Protein AF-A0A4S3FJS5-F1 (afdb_monomer_lite)

pLDDT: mean 83.79, std 19.03, range [42.53, 98.19]

Secondary structure (DSSP, 8-state):
-------------------EEEETTSTTHHHHHHHH-GGGHHHHHHHHHHGGGS-TTTHHHHHHHHH--SEEEEEEETT-SS-EEEEEEEETTEEEEEEEE-S------PPP-

Structure (mmCIF, N/CA/C/O backbone):
data_AF-A0A4S3FJS5-F1
#
_entry.id   AF-A0A4S3FJS5-F1
#
loop_
_atom_site.group_PDB
_atom_site.id
_atom_site.type_symbol
_atom_site.label_atom_id
_atom_site.label_alt_id
_atom_site.label_comp_id
_atom_site.label_asym_id
_atom_site.label_entity_id
_atom_site.label_seq_id
_atom_site.pdbx_PDB_ins_code
_atom_site.Cartn_x
_atom_site.Cartn_y
_atom_site.Cartn_z
_atom_site.occupancy
_atom_site.B_iso_or_equiv
_atom_site.auth_seq_id
_atom_site.auth_comp_id
_atom_site.auth_asym_id
_atom_site.auth_atom_id
_atom_site.pdbx_PDB_model_num
ATOM 1 N N . MET A 1 1 ? -51.434 -40.510 -7.890 1.00 43.44 1 MET A N 1
ATOM 2 C CA . MET A 1 1 ? -50.015 -40.093 -7.938 1.00 43.44 1 MET A CA 1
ATOM 3 C C . MET A 1 1 ? -49.857 -39.101 -9.076 1.00 43.44 1 MET A C 1
ATOM 5 O O . MET A 1 1 ? -50.038 -39.499 -10.216 1.00 43.44 1 MET A O 1
ATOM 9 N N . ALA A 1 2 ? -49.583 -37.833 -8.784 1.00 42.53 2 ALA A N 1
ATOM 10 C CA . ALA A 1 2 ? -49.185 -36.847 -9.786 1.00 42.53 2 ALA A CA 1
ATOM 11 C C . ALA A 1 2 ? -48.178 -35.903 -9.119 1.00 42.53 2 ALA A C 1
ATOM 13 O O . ALA A 1 2 ? -48.529 -35.199 -8.176 1.00 42.53 2 ALA A O 1
ATOM 14 N N . ALA A 1 3 ? -46.917 -35.974 -9.543 1.00 44.69 3 ALA A N 1
ATOM 15 C CA . ALA A 1 3 ? -45.842 -35.117 -9.061 1.00 44.69 3 ALA A CA 1
ATOM 16 C C . ALA A 1 3 ? -45.685 -33.943 -10.034 1.00 44.69 3 ALA A C 1
ATOM 18 O O . ALA A 1 3 ? -45.387 -34.147 -11.209 1.00 44.69 3 ALA A O 1
ATOM 19 N N . LEU A 1 4 ? -45.914 -32.725 -9.546 1.00 48.97 4 LEU A N 1
ATOM 20 C CA . LEU A 1 4 ? -45.644 -31.478 -10.257 1.00 48.97 4 LEU A CA 1
ATOM 21 C C . LEU A 1 4 ? -44.251 -30.998 -9.837 1.00 48.97 4 LEU A C 1
ATOM 23 O O . LEU A 1 4 ? -44.048 -30.588 -8.697 1.00 48.97 4 LEU A O 1
ATOM 27 N N . LEU A 1 5 ? -43.282 -31.094 -10.747 1.00 49.12 5 LEU A N 1
ATOM 28 C CA . LEU A 1 5 ? -41.939 -30.547 -10.562 1.00 49.12 5 LEU A CA 1
ATOM 29 C C . LEU A 1 5 ? -41.957 -29.077 -10.995 1.00 49.12 5 LEU A C 1
ATOM 31 O O . LEU A 1 5 ? -42.054 -28.778 -12.182 1.00 49.12 5 LEU A O 1
ATOM 35 N N . ALA A 1 6 ? -41.892 -28.161 -10.030 1.00 50.09 6 ALA A N 1
ATOM 36 C CA . ALA A 1 6 ? -41.705 -26.739 -10.291 1.00 50.09 6 ALA A CA 1
ATOM 37 C C . ALA A 1 6 ? -40.204 -26.445 -10.448 1.00 50.09 6 ALA A C 1
ATOM 39 O O . ALA A 1 6 ? -39.425 -26.622 -9.512 1.00 50.09 6 ALA A O 1
ATOM 40 N N . SER A 1 7 ? -39.793 -26.018 -11.641 1.00 52.75 7 SER A N 1
ATOM 41 C CA . SER A 1 7 ? -38.429 -25.565 -11.920 1.00 52.75 7 SER A CA 1
ATOM 42 C C . SER A 1 7 ? -38.197 -24.184 -11.308 1.00 52.75 7 SER A C 1
ATOM 44 O O . SER A 1 7 ? -38.884 -23.226 -11.654 1.00 52.75 7 SER A O 1
ATOM 46 N N . VAL A 1 8 ? -37.213 -24.069 -10.418 1.00 60.16 8 VAL A N 1
ATOM 47 C CA . VAL A 1 8 ? -36.772 -22.780 -9.874 1.00 60.16 8 VAL A CA 1
ATOM 48 C C . VAL A 1 8 ? -35.642 -22.265 -10.761 1.00 60.16 8 VAL A C 1
ATOM 50 O O . VAL A 1 8 ? -34.565 -22.856 -10.807 1.00 60.16 8 VAL A O 1
ATOM 53 N N . ALA A 1 9 ? -35.891 -21.192 -11.509 1.00 55.34 9 ALA A N 1
ATOM 54 C CA . ALA A 1 9 ? -34.852 -20.495 -12.255 1.00 55.34 9 ALA A CA 1
ATOM 55 C C . ALA A 1 9 ? -34.062 -19.605 -11.283 1.00 55.34 9 ALA A C 1
ATOM 57 O O . ALA A 1 9 ? -34.594 -18.630 -10.755 1.00 55.34 9 ALA A O 1
ATOM 58 N N . PHE A 1 10 ? -32.802 -19.953 -11.016 1.00 52.94 10 PHE A N 1
ATOM 59 C CA . PHE A 1 10 ? -31.891 -19.096 -10.263 1.00 52.94 10 PHE A CA 1
ATOM 60 C C . PHE A 1 10 ? -31.329 -18.036 -11.216 1.00 52.94 10 PHE A C 1
ATOM 62 O O . PHE A 1 10 ? -30.409 -18.302 -11.990 1.00 52.94 10 PHE A O 1
ATOM 69 N N . SER A 1 11 ? -31.914 -16.839 -11.202 1.00 54.72 11 SER A N 1
ATOM 70 C CA . SER A 1 11 ? -31.349 -15.686 -11.902 1.00 54.72 11 SER A CA 1
ATOM 71 C C . SER A 1 11 ? -30.103 -15.220 -11.156 1.00 54.72 11 SER A C 1
ATOM 73 O O . SER A 1 11 ? -30.205 -14.500 -10.162 1.00 54.72 11 SER A O 1
ATOM 75 N N . ALA A 1 12 ? -28.930 -15.632 -11.639 1.00 52.31 12 ALA A N 1
ATOM 76 C CA . ALA A 1 12 ? -27.653 -15.077 -11.217 1.00 52.31 12 ALA A CA 1
ATOM 77 C C . ALA A 1 12 ? -27.615 -13.591 -11.602 1.00 52.31 12 ALA A C 1
ATOM 79 O O . ALA A 1 12 ? -27.334 -13.234 -12.746 1.00 52.31 12 ALA A O 1
ATOM 80 N N . HIS A 1 13 ? -27.947 -12.722 -10.650 1.00 48.00 13 HIS A N 1
ATOM 81 C CA . HIS A 1 13 ? -27.573 -11.323 -10.744 1.00 48.00 13 HIS A CA 1
ATOM 82 C C . HIS A 1 13 ? -26.067 -11.302 -10.521 1.00 48.00 13 HIS A C 1
ATOM 84 O O . HIS A 1 13 ? -25.590 -11.696 -9.459 1.00 48.00 13 HIS A O 1
ATOM 90 N N . ALA A 1 14 ? -25.313 -10.938 -11.556 1.00 46.75 14 ALA A N 1
ATOM 91 C CA . ALA A 1 14 ? -23.922 -10.568 -11.381 1.00 46.75 14 ALA A CA 1
ATOM 92 C C . ALA A 1 14 ? -23.922 -9.306 -10.516 1.00 46.75 14 ALA A C 1
ATOM 94 O O . ALA A 1 14 ? -24.049 -8.191 -11.024 1.00 46.75 14 ALA A O 1
ATOM 95 N N . ASP A 1 15 ? -23.869 -9.504 -9.202 1.00 42.94 15 ASP A N 1
ATOM 96 C CA . ASP A 1 15 ? -23.575 -8.449 -8.258 1.00 42.94 15 ASP A CA 1
ATOM 97 C C . ASP A 1 15 ? -22.205 -7.909 -8.662 1.00 42.94 15 ASP A C 1
ATOM 99 O O . ASP A 1 15 ? -21.171 -8.541 -8.446 1.00 42.94 15 ASP A O 1
ATOM 103 N N . PHE A 1 16 ? -22.187 -6.733 -9.290 1.00 43.97 16 PHE A N 1
ATOM 104 C CA . PHE A 1 16 ? -21.035 -5.849 -9.198 1.00 43.97 16 PHE A CA 1
ATOM 105 C C . PHE A 1 16 ? -20.961 -5.437 -7.729 1.00 43.97 16 PHE A C 1
ATOM 107 O O . PHE A 1 16 ? -21.425 -4.368 -7.338 1.00 43.97 16 PHE A O 1
ATOM 114 N N . THR A 1 17 ? -20.453 -6.338 -6.892 1.00 47.53 17 THR A N 1
ATOM 115 C CA . THR A 1 17 ? -20.076 -6.046 -5.523 1.00 47.53 17 THR A CA 1
ATOM 116 C C . THR A 1 17 ? -19.121 -4.868 -5.605 1.00 47.53 17 THR A C 1
ATOM 118 O O . THR A 1 17 ? -18.016 -4.988 -6.132 1.00 47.53 17 THR A O 1
ATOM 121 N N . SER A 1 18 ? -19.570 -3.693 -5.150 1.00 51.28 18 SER A N 1
ATOM 122 C CA . SER A 1 18 ? -18.671 -2.589 -4.827 1.00 51.28 18 SER A CA 1
ATOM 123 C C . SER A 1 18 ? -17.559 -3.185 -3.978 1.00 51.28 18 SER A C 1
ATOM 125 O O . SER A 1 18 ? -17.823 -3.590 -2.845 1.00 51.28 18 SER A O 1
ATOM 127 N N . ALA A 1 19 ? -16.357 -3.312 -4.549 1.00 57.50 19 ALA A N 1
ATOM 128 C CA . ALA A 1 19 ? -15.199 -3.813 -3.830 1.00 57.50 19 ALA A CA 1
ATOM 129 C C . ALA A 1 19 ? -15.130 -3.053 -2.506 1.00 57.50 19 ALA A C 1
ATOM 131 O O . ALA A 1 19 ? -15.220 -1.820 -2.487 1.00 57.50 19 ALA A O 1
ATOM 132 N N . HIS A 1 20 ? -15.084 -3.787 -1.397 1.00 78.88 20 HIS A N 1
ATOM 133 C CA . HIS A 1 20 ? -15.122 -3.179 -0.078 1.00 78.88 20 HIS A CA 1
ATOM 134 C C . HIS A 1 20 ? -13.856 -2.325 0.051 1.00 78.88 20 HIS A C 1
ATOM 136 O O . HIS A 1 20 ? -12.752 -2.855 0.136 1.00 78.88 20 HIS A O 1
ATOM 142 N N . GLN A 1 21 ? -13.994 -1.002 -0.042 1.00 91.06 21 GLN A N 1
ATOM 143 C CA . GLN A 1 21 ? -12.834 -0.122 -0.119 1.00 91.06 21 GLN A CA 1
ATOM 144 C C . GLN A 1 21 ? -12.313 0.169 1.292 1.00 91.06 21 GLN A C 1
ATOM 146 O O . GLN A 1 21 ? -13.056 0.628 2.162 1.00 91.06 21 GLN A O 1
ATOM 151 N N . VAL A 1 22 ? -11.024 -0.062 1.520 1.00 96.12 22 VAL A N 1
ATOM 152 C CA . VAL A 1 22 ? -10.335 0.190 2.786 1.00 96.12 22 VAL A CA 1
ATOM 153 C C . VAL A 1 22 ? -9.287 1.278 2.584 1.00 96.12 22 VAL A C 1
ATOM 155 O O . VAL A 1 22 ? -8.335 1.123 1.819 1.00 96.12 22 VAL A O 1
ATOM 158 N N . ASP A 1 23 ? -9.458 2.390 3.295 1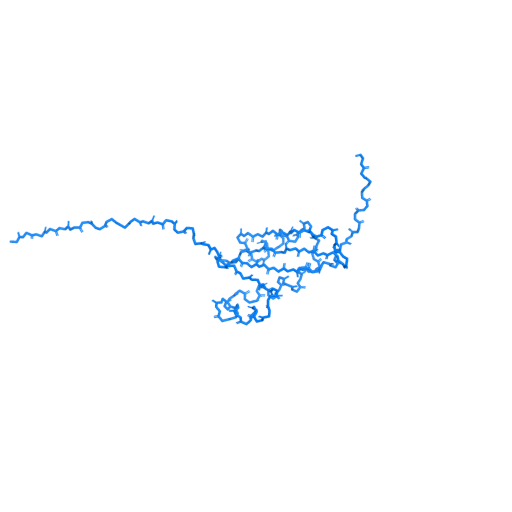.00 97.25 23 ASP A N 1
ATOM 159 C CA . ASP A 1 23 ? -8.444 3.438 3.389 1.00 97.25 23 ASP A CA 1
ATOM 160 C C . ASP A 1 23 ? -7.455 3.113 4.518 1.00 97.25 23 ASP A C 1
ATOM 162 O O . ASP A 1 23 ? -7.799 3.172 5.703 1.00 97.25 23 ASP A O 1
ATOM 166 N N . LEU A 1 24 ? -6.233 2.744 4.136 1.00 97.81 24 LEU A N 1
ATOM 167 C CA . LEU A 1 24 ? -5.147 2.343 5.029 1.00 97.81 24 LEU A CA 1
ATOM 168 C C . LEU A 1 24 ? -4.514 3.527 5.769 1.00 97.81 24 LEU A C 1
ATOM 170 O O . LEU A 1 24 ? -3.799 3.303 6.743 1.00 97.81 24 LEU A O 1
ATOM 174 N N . ASP A 1 25 ? -4.791 4.764 5.346 1.00 96.81 25 ASP A N 1
ATOM 175 C CA . ASP A 1 25 ? -4.310 5.969 6.027 1.00 96.81 25 ASP A CA 1
ATOM 176 C C . ASP A 1 25 ? -5.177 6.307 7.258 1.00 96.81 25 ASP A C 1
ATOM 178 O O . ASP A 1 25 ? -4.805 7.144 8.086 1.00 96.81 25 ASP A O 1
ATOM 182 N N . THR A 1 26 ? -6.345 5.665 7.402 1.00 96.25 26 THR A N 1
ATOM 183 C CA . THR A 1 26 ? -7.233 5.897 8.547 1.00 96.25 26 THR A CA 1
ATOM 184 C C . THR A 1 26 ? -6.709 5.217 9.823 1.00 96.25 26 THR A C 1
ATOM 186 O O . THR A 1 26 ? -6.270 4.064 9.780 1.00 96.25 26 THR A O 1
ATOM 189 N N . PRO A 1 27 ? -6.779 5.878 10.997 1.00 96.00 27 PRO A N 1
ATOM 190 C CA . PRO A 1 27 ? -6.427 5.242 12.265 1.00 96.00 27 PRO A CA 1
ATOM 191 C C . PRO A 1 27 ? -7.254 3.973 12.499 1.00 96.00 27 PRO A C 1
ATOM 193 O O . PRO A 1 27 ? -8.476 3.981 12.336 1.00 96.00 27 PRO A O 1
ATOM 196 N N . GLY A 1 28 ? -6.602 2.882 12.899 1.00 94.75 28 GLY A N 1
ATOM 197 C CA . GLY A 1 28 ? -7.279 1.605 13.129 1.00 94.75 28 GLY A CA 1
ATOM 198 C C . GLY A 1 28 ? -7.488 0.750 11.870 1.00 94.75 28 GLY A C 1
ATOM 199 O O . GLY A 1 28 ? -8.140 -0.296 11.949 1.00 94.75 28 GLY A O 1
ATOM 200 N N . ALA A 1 29 ? -7.023 1.192 10.692 1.00 96.06 29 ALA A N 1
ATOM 201 C CA . ALA A 1 29 ? -7.253 0.472 9.441 1.00 96.06 29 ALA A CA 1
ATOM 202 C C . ALA A 1 29 ? -6.587 -0.906 9.425 1.00 96.06 29 ALA A C 1
ATOM 204 O O . ALA A 1 29 ? -7.233 -1.879 9.044 1.00 96.06 29 ALA A O 1
ATOM 205 N N . LEU A 1 30 ? -5.330 -1.018 9.867 1.00 95.44 30 LEU A N 1
ATOM 206 C CA . LEU A 1 30 ? -4.620 -2.301 9.886 1.00 95.44 30 LEU A CA 1
ATOM 207 C C . LEU A 1 30 ? -5.221 -3.279 10.899 1.00 95.44 30 LEU A C 1
ATOM 209 O O . LEU A 1 30 ? -5.306 -4.467 10.613 1.00 95.44 30 LEU A O 1
ATOM 213 N N . GLU A 1 31 ? -5.711 -2.799 12.039 1.00 96.50 31 GLU A N 1
ATOM 214 C CA . GLU A 1 31 ? -6.428 -3.610 13.025 1.00 96.50 31 GLU A CA 1
ATOM 215 C C . GLU A 1 31 ? -7.757 -4.122 12.459 1.00 96.50 31 GLU A C 1
ATOM 217 O O . GLU A 1 31 ? -8.165 -5.253 12.734 1.00 96.50 31 GLU A O 1
ATOM 222 N N . ARG A 1 32 ? -8.435 -3.305 11.643 1.00 95.38 32 ARG A N 1
ATOM 223 C CA . ARG A 1 32 ? -9.627 -3.721 10.897 1.00 95.38 32 ARG A CA 1
ATOM 224 C C . ARG A 1 32 ? -9.273 -4.773 9.847 1.00 95.38 32 ARG A C 1
ATOM 226 O O . ARG A 1 32 ? -9.908 -5.819 9.817 1.00 95.38 32 ARG A O 1
ATOM 233 N N . VAL A 1 33 ? -8.212 -4.559 9.064 1.00 96.50 33 VAL A N 1
ATOM 234 C CA . VAL A 1 33 ? -7.708 -5.559 8.107 1.00 96.50 33 VAL A CA 1
ATOM 235 C C . VAL A 1 33 ? -7.352 -6.864 8.819 1.00 96.50 33 VAL A C 1
ATOM 237 O O . VAL A 1 33 ? -7.722 -7.926 8.345 1.00 96.50 33 VAL A O 1
ATOM 240 N N . GLN A 1 34 ? -6.692 -6.816 9.975 1.00 96.81 34 GLN A N 1
ATOM 241 C CA . GLN A 1 34 ? -6.328 -8.012 10.738 1.00 96.81 34 GLN A CA 1
ATOM 242 C C . GLN A 1 34 ? -7.543 -8.817 11.206 1.00 96.81 34 GLN A C 1
ATOM 244 O O . GLN A 1 34 ? -7.464 -10.043 11.298 1.00 96.81 34 GLN A O 1
ATOM 249 N N . ARG A 1 35 ? -8.649 -8.139 11.510 1.00 96.44 35 ARG A N 1
ATOM 250 C CA . ARG A 1 35 ? -9.906 -8.764 11.922 1.00 96.44 35 ARG A CA 1
ATOM 251 C C . ARG A 1 35 ? -10.667 -9.357 10.738 1.00 96.44 35 ARG A C 1
ATOM 253 O O . ARG A 1 35 ? -11.103 -10.499 10.822 1.00 96.44 35 ARG A O 1
ATOM 260 N N . ASP A 1 36 ? -10.802 -8.583 9.665 1.00 95.69 36 ASP A N 1
ATOM 261 C CA . ASP A 1 36 ? -11.728 -8.882 8.568 1.00 95.69 36 ASP A CA 1
ATOM 262 C C . ASP A 1 36 ? -11.040 -9.653 7.424 1.00 95.69 36 ASP A C 1
ATOM 264 O O . ASP A 1 36 ? -11.653 -10.490 6.767 1.00 95.69 36 ASP A O 1
ATOM 268 N N . HIS A 1 37 ? -9.743 -9.413 7.214 1.00 96.31 37 HIS A N 1
ATOM 269 C CA . HIS A 1 37 ? -8.913 -9.996 6.154 1.00 96.31 37 HIS A CA 1
ATOM 270 C C . HIS A 1 37 ? -7.507 -10.377 6.671 1.00 96.31 37 HIS A C 1
ATOM 272 O O . HIS A 1 37 ? -6.496 -9.864 6.174 1.00 96.31 37 HIS A O 1
ATOM 278 N N . PRO A 1 38 ? -7.391 -11.286 7.662 1.00 97.12 38 PRO A N 1
ATOM 279 C CA . PRO A 1 38 ? -6.114 -11.606 8.311 1.00 97.12 38 PRO A CA 1
ATOM 280 C C . PRO A 1 38 ? -5.024 -12.076 7.335 1.00 97.12 38 PRO A C 1
ATOM 282 O O . PRO A 1 38 ? -3.844 -11.810 7.556 1.00 97.12 38 PRO A O 1
ATOM 285 N N . ALA A 1 39 ? -5.405 -12.733 6.234 1.00 96.94 39 ALA A N 1
ATOM 286 C CA . ALA A 1 39 ? -4.474 -13.192 5.203 1.00 96.94 39 ALA A CA 1
ATOM 287 C C . ALA A 1 39 ? -3.781 -12.038 4.448 1.00 96.94 39 ALA A C 1
ATOM 289 O O . ALA A 1 39 ? -2.653 -12.200 3.983 1.00 96.94 39 ALA A O 1
ATOM 290 N N . HIS A 1 40 ? -4.413 -10.863 4.356 1.00 97.25 40 HIS A N 1
ATOM 291 C CA . HIS A 1 40 ? -3.892 -9.726 3.587 1.00 97.25 40 HIS A CA 1
ATOM 292 C C . HIS A 1 40 ? -2.877 -8.893 4.371 1.00 97.25 40 HIS A C 1
ATOM 294 O O . HIS A 1 40 ? -2.102 -8.149 3.772 1.00 97.25 40 HIS A O 1
ATOM 300 N N . VAL A 1 41 ? -2.849 -9.022 5.702 1.00 97.62 41 VAL A N 1
ATOM 301 C CA . VAL A 1 41 ? -2.027 -8.180 6.585 1.00 97.62 41 VAL A CA 1
ATOM 302 C C . VAL A 1 41 ? -0.561 -8.228 6.186 1.00 97.62 41 VAL A C 1
ATOM 304 O O . VAL A 1 41 ? 0.053 -7.180 6.009 1.00 97.62 41 VAL A O 1
ATOM 307 N N . ARG A 1 42 ? -0.011 -9.430 5.967 1.00 97.88 42 ARG A N 1
ATOM 308 C CA . ARG A 1 42 ? 1.401 -9.583 5.593 1.00 97.88 42 ARG A CA 1
ATOM 309 C C . ARG A 1 42 ? 1.727 -8.820 4.308 1.00 97.88 42 ARG A C 1
ATOM 311 O O . ARG A 1 42 ? 2.692 -8.062 4.289 1.00 97.88 42 ARG A O 1
ATOM 318 N N . ALA A 1 43 ? 0.909 -9.001 3.270 1.00 98.06 43 ALA A N 1
ATOM 319 C CA . ALA A 1 43 ? 1.094 -8.344 1.981 1.00 98.06 43 ALA A CA 1
ATOM 320 C C . ALA A 1 43 ? 0.967 -6.822 2.108 1.00 98.06 43 ALA A C 1
ATOM 322 O O . ALA A 1 43 ? 1.837 -6.097 1.644 1.00 98.06 43 ALA A O 1
ATOM 323 N N . ILE A 1 44 ? -0.063 -6.325 2.799 1.00 98.12 44 ILE A N 1
ATOM 324 C CA . ILE A 1 44 ? -0.281 -4.886 2.992 1.00 98.12 44 ILE A CA 1
ATOM 325 C C . ILE A 1 44 ? 0.874 -4.252 3.768 1.00 98.12 44 ILE A C 1
ATOM 327 O O . ILE A 1 44 ? 1.390 -3.215 3.354 1.00 98.12 44 ILE A O 1
ATOM 331 N N . THR A 1 45 ? 1.320 -4.866 4.865 1.00 97.88 45 THR A N 1
ATOM 332 C CA . THR A 1 45 ? 2.458 -4.359 5.643 1.00 97.88 45 THR A CA 1
ATOM 333 C C . THR A 1 45 ? 3.724 -4.288 4.794 1.00 97.88 45 THR A C 1
ATOM 335 O O . THR A 1 45 ? 4.454 -3.300 4.861 1.00 97.88 45 THR A O 1
ATOM 338 N N . GLU A 1 46 ? 3.985 -5.305 3.976 1.00 98.19 46 GLU A N 1
ATOM 339 C CA . GLU A 1 46 ? 5.145 -5.330 3.090 1.00 98.19 46 GLU A CA 1
ATOM 340 C C . GLU A 1 46 ? 5.032 -4.298 1.959 1.00 98.19 46 GLU A C 1
ATOM 342 O O . GLU A 1 46 ? 5.980 -3.552 1.720 1.00 98.19 46 GLU A O 1
ATOM 347 N N . ILE A 1 47 ? 3.850 -4.159 1.348 1.00 97.88 47 ILE A N 1
ATOM 348 C CA . ILE A 1 47 ? 3.561 -3.120 0.354 1.00 97.88 47 ILE A CA 1
ATOM 349 C C . ILE A 1 47 ? 3.856 -1.734 0.931 1.00 97.88 47 ILE A C 1
ATOM 351 O O . ILE A 1 47 ? 4.619 -0.978 0.336 1.00 97.88 47 ILE A O 1
ATOM 355 N N . LEU A 1 48 ? 3.297 -1.398 2.097 1.00 96.88 48 LEU A N 1
ATOM 356 C CA . LEU A 1 48 ? 3.469 -0.076 2.709 1.00 96.88 48 LEU A CA 1
ATOM 357 C C . LEU A 1 48 ? 4.920 0.201 3.123 1.00 96.88 48 LEU A C 1
ATOM 359 O O . LEU A 1 48 ? 5.371 1.345 3.048 1.00 96.88 48 LEU A O 1
ATOM 363 N N . ARG A 1 49 ? 5.659 -0.833 3.537 1.00 96.88 49 ARG A N 1
ATOM 364 C CA . ARG A 1 49 ? 7.069 -0.713 3.928 1.00 96.88 49 ARG A CA 1
ATOM 365 C C . ARG A 1 49 ? 7.984 -0.474 2.727 1.00 96.88 49 ARG A C 1
ATOM 367 O O . ARG A 1 49 ? 8.876 0.366 2.812 1.00 96.88 49 ARG A O 1
ATOM 374 N N . GLU A 1 50 ? 7.768 -1.196 1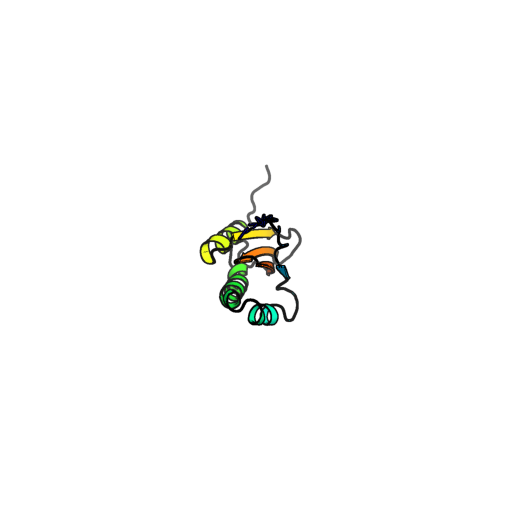.629 1.00 96.81 50 GLU A N 1
ATOM 375 C CA . GLU A 1 50 ? 8.673 -1.197 0.472 1.00 96.81 50 GLU A CA 1
ATOM 376 C C . GLU A 1 50 ? 8.280 -0.184 -0.617 1.00 96.81 50 GLU A C 1
ATOM 378 O O . GLU A 1 50 ? 9.144 0.297 -1.354 1.00 96.81 50 GLU A O 1
ATOM 383 N N . ALA A 1 51 ? 7.001 0.202 -0.713 1.00 95.75 51 ALA A N 1
ATOM 384 C CA . ALA A 1 51 ? 6.514 1.164 -1.706 1.00 95.75 51 ALA A CA 1
ATOM 385 C C . ALA A 1 51 ? 7.295 2.499 -1.742 1.00 95.75 51 ALA A C 1
ATOM 387 O O . ALA A 1 51 ? 7.563 2.975 -2.848 1.00 95.75 51 ALA A O 1
ATOM 388 N N . PRO A 1 52 ? 7.736 3.094 -0.609 1.00 95.00 52 PRO A N 1
ATOM 389 C CA . PRO A 1 52 ? 8.578 4.294 -0.611 1.00 95.00 52 PRO A CA 1
ATOM 390 C C . PRO A 1 52 ? 9.872 4.175 -1.427 1.00 95.00 52 PRO A C 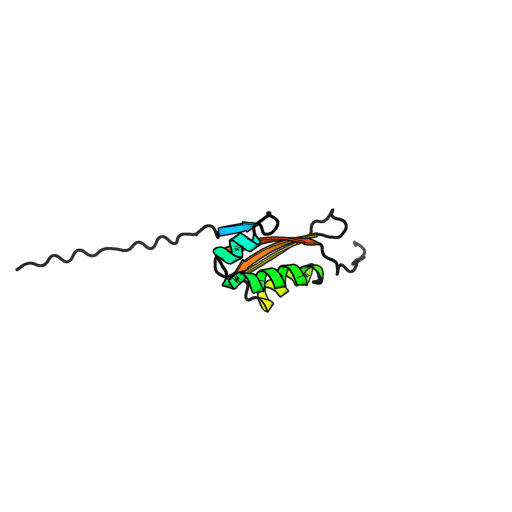1
ATOM 392 O O . PRO A 1 52 ? 10.402 5.186 -1.887 1.00 95.00 52 PRO A O 1
ATOM 395 N N . TYR A 1 53 ? 10.402 2.964 -1.596 1.00 94.00 53 TYR A N 1
ATOM 396 C CA . TYR A 1 53 ? 11.673 2.710 -2.279 1.00 94.00 53 TYR A CA 1
ATOM 397 C C . TYR A 1 53 ? 11.502 2.360 -3.760 1.00 94.00 53 TYR A C 1
ATOM 399 O O . TYR A 1 53 ? 12.485 2.283 -4.504 1.00 94.00 53 TYR A O 1
ATOM 407 N N . GLN A 1 54 ? 10.260 2.190 -4.212 1.00 92.88 54 GLN A N 1
ATOM 408 C CA . GLN A 1 54 ? 9.960 1.931 -5.612 1.00 92.88 54 GLN A CA 1
ATOM 409 C C . GLN A 1 54 ? 10.059 3.210 -6.440 1.00 92.88 54 GLN A C 1
ATOM 411 O O . GLN A 1 54 ? 9.699 4.303 -5.996 1.00 92.88 54 GLN A O 1
ATOM 416 N N . ARG A 1 55 ? 10.493 3.059 -7.696 1.00 89.75 55 ARG A N 1
ATOM 417 C CA . ARG A 1 55 ? 10.368 4.138 -8.680 1.00 89.75 55 ARG A CA 1
ATOM 418 C C . ARG A 1 55 ? 8.883 4.373 -8.972 1.00 89.75 55 ARG A C 1
ATOM 420 O O . ARG A 1 55 ? 8.163 3.388 -9.165 1.00 89.75 55 ARG A O 1
ATOM 427 N N . PRO A 1 56 ? 8.420 5.630 -9.096 1.00 87.06 56 PRO A N 1
ATOM 428 C CA . PRO A 1 56 ? 7.004 5.919 -9.313 1.00 87.06 56 PRO A CA 1
ATOM 429 C C . PRO A 1 56 ? 6.369 5.143 -10.475 1.00 87.06 56 PRO A C 1
ATOM 431 O O . PRO A 1 56 ? 5.256 4.642 -10.353 1.00 87.06 56 PRO A O 1
ATOM 434 N N . GLN A 1 57 ? 7.094 5.001 -11.589 1.00 88.62 57 GLN A N 1
ATOM 435 C CA . GLN A 1 57 ? 6.616 4.325 -12.798 1.00 88.62 57 GLN A CA 1
ATOM 436 C C . GLN A 1 57 ? 6.554 2.796 -12.651 1.00 88.62 57 GLN A C 1
ATOM 438 O O . GLN A 1 57 ? 5.840 2.143 -13.403 1.00 88.62 57 GLN A O 1
ATOM 443 N N . ALA A 1 58 ? 7.303 2.223 -11.705 1.00 93.25 58 ALA A N 1
ATOM 444 C CA . ALA A 1 58 ? 7.363 0.782 -11.467 1.00 93.25 58 ALA A CA 1
ATOM 445 C C . ALA A 1 58 ? 6.442 0.326 -10.326 1.00 93.25 58 ALA A C 1
ATOM 447 O O . ALA A 1 58 ? 6.134 -0.859 -10.241 1.00 93.25 58 ALA A O 1
ATOM 448 N N . LEU A 1 59 ? 5.993 1.249 -9.466 1.00 93.94 59 LEU A N 1
ATOM 449 C CA . LEU A 1 59 ? 5.278 0.937 -8.228 1.00 93.94 59 LEU A CA 1
ATOM 450 C C . LEU A 1 59 ? 4.030 0.067 -8.457 1.00 93.94 59 LEU A C 1
ATOM 452 O O . LEU A 1 59 ? 3.886 -0.968 -7.814 1.00 93.94 59 LEU A O 1
ATOM 456 N N . SER A 1 60 ? 3.150 0.434 -9.393 1.00 96.38 60 SER A N 1
ATOM 457 C CA . SER A 1 60 ? 1.941 -0.355 -9.679 1.00 96.38 60 SER A CA 1
ATOM 458 C C . SER A 1 60 ? 2.262 -1.732 -10.265 1.00 96.38 60 SER A C 1
ATOM 460 O O . SER A 1 60 ? 1.658 -2.726 -9.868 1.00 96.38 60 SER A O 1
ATOM 462 N N . GLY A 1 61 ? 3.231 -1.806 -11.184 1.00 97.25 61 GLY A N 1
ATOM 463 C CA . GLY A 1 61 ? 3.689 -3.068 -11.766 1.00 97.25 61 GLY A CA 1
ATOM 464 C C . GLY A 1 61 ? 4.245 -4.009 -10.701 1.00 97.25 61 GLY A C 1
ATOM 465 O O . GLY A 1 61 ? 3.844 -5.166 -10.645 1.00 97.25 61 GLY A O 1
ATOM 466 N N . TRP A 1 62 ? 5.084 -3.483 -9.807 1.00 97.56 62 TRP A N 1
ATOM 467 C CA . TRP A 1 62 ? 5.653 -4.231 -8.691 1.00 97.56 62 TRP A CA 1
ATOM 468 C C . TRP A 1 62 ? 4.576 -4.779 -7.749 1.00 97.56 62 TRP A C 1
ATOM 470 O O . TRP A 1 62 ? 4.620 -5.968 -7.441 1.00 97.56 62 TRP A O 1
ATOM 480 N N . VAL A 1 63 ? 3.578 -3.973 -7.354 1.00 98.06 63 VAL A N 1
ATOM 481 C CA . VAL A 1 63 ? 2.482 -4.455 -6.489 1.00 98.06 63 VAL A CA 1
ATOM 482 C C . VAL A 1 63 ? 1.743 -5.627 -7.140 1.00 98.06 63 VAL A C 1
ATOM 484 O O . VAL A 1 63 ? 1.500 -6.640 -6.488 1.00 98.06 63 VAL A O 1
ATOM 487 N N . ARG A 1 64 ? 1.438 -5.525 -8.439 1.00 97.88 64 ARG A N 1
ATOM 488 C CA . ARG A 1 64 ? 0.763 -6.602 -9.180 1.00 97.88 64 ARG A CA 1
ATOM 489 C C . ARG A 1 64 ? 1.589 -7.879 -9.216 1.00 97.88 64 ARG A C 1
ATOM 491 O O . ARG A 1 64 ? 1.055 -8.944 -8.950 1.00 97.88 64 ARG A O 1
ATOM 498 N N . THR A 1 65 ? 2.877 -7.785 -9.537 1.00 97.38 65 THR A N 1
ATOM 499 C CA . THR A 1 65 ? 3.711 -8.977 -9.738 1.00 97.38 65 THR A CA 1
ATOM 500 C C . THR A 1 65 ? 4.181 -9.620 -8.438 1.00 97.38 65 THR A C 1
ATOM 502 O O . THR A 1 65 ? 4.308 -10.836 -8.385 1.00 97.38 65 THR A O 1
ATOM 505 N N . ALA A 1 66 ? 4.478 -8.829 -7.404 1.00 97.75 66 ALA A N 1
ATOM 506 C CA . ALA A 1 66 ? 5.053 -9.340 -6.158 1.00 97.75 66 ALA A CA 1
ATOM 507 C C . ALA A 1 66 ? 3.995 -9.875 -5.180 1.00 97.75 66 ALA A C 1
ATOM 509 O O . ALA A 1 66 ? 4.315 -10.725 -4.352 1.00 97.75 66 ALA A O 1
ATOM 510 N N . PHE A 1 67 ? 2.751 -9.396 -5.280 1.00 97.06 67 PHE A N 1
ATOM 511 C CA . PHE A 1 67 ? 1.670 -9.735 -4.346 1.00 97.06 67 PHE A CA 1
ATOM 512 C C . PHE A 1 67 ? 0.424 -10.300 -5.034 1.00 97.06 67 PHE A C 1
ATOM 514 O O . PHE A 1 67 ? -0.616 -10.397 -4.391 1.00 97.06 67 PHE A O 1
ATOM 521 N N . ASP A 1 68 ? 0.521 -10.638 -6.324 1.00 95.56 68 ASP A N 1
ATOM 522 C CA . ASP A 1 68 ? -0.585 -11.165 -7.138 1.00 95.56 68 ASP A CA 1
ATOM 523 C C . ASP A 1 68 ? -1.849 -10.282 -7.094 1.00 95.56 68 ASP A C 1
ATOM 525 O O . ASP A 1 68 ? -2.988 -10.747 -7.080 1.00 95.56 68 ASP A O 1
ATOM 529 N N . ALA A 1 69 ? -1.658 -8.960 -7.028 1.00 96.81 69 ALA A N 1
ATOM 530 C CA . ALA A 1 69 ? -2.778 -8.031 -6.947 1.00 96.81 69 ALA A CA 1
ATOM 531 C C . ALA A 1 69 ? -3.551 -8.006 -8.276 1.00 96.81 69 ALA A C 1
ATOM 533 O O . ALA A 1 69 ? -2.977 -7.708 -9.332 1.00 96.81 69 ALA A O 1
ATOM 534 N N . LYS A 1 70 ? -4.876 -8.221 -8.218 1.00 96.44 70 LYS A N 1
ATOM 535 C CA . LYS A 1 70 ? -5.766 -8.203 -9.399 1.00 96.44 70 LYS A CA 1
ATOM 536 C C . LYS A 1 70 ? -5.668 -6.879 -10.157 1.00 96.44 70 LYS A C 1
ATOM 538 O O . LYS A 1 70 ? -5.668 -6.835 -11.388 1.00 96.44 70 LYS A O 1
ATOM 543 N N . MET A 1 71 ? -5.547 -5.788 -9.407 1.00 95.88 71 MET A N 1
ATOM 544 C CA . MET A 1 71 ? -5.337 -4.439 -9.916 1.00 95.88 71 MET A CA 1
ATOM 545 C C . MET A 1 71 ? -4.329 -3.717 -9.026 1.00 95.88 71 MET A C 1
ATOM 547 O O . MET A 1 71 ? -4.347 -3.884 -7.810 1.00 95.88 71 MET A O 1
ATOM 551 N N . ALA A 1 72 ? -3.505 -2.858 -9.625 1.00 97.00 72 ALA A N 1
ATOM 552 C CA . ALA A 1 72 ? -2.824 -1.798 -8.894 1.00 97.00 72 ALA A CA 1
ATOM 553 C C . ALA A 1 72 ? -2.677 -0.547 -9.764 1.00 97.00 72 ALA A C 1
ATOM 555 O O . ALA A 1 72 ? -2.424 -0.637 -10.968 1.00 97.00 72 ALA A O 1
ATOM 556 N N . SER A 1 73 ? -2.791 0.621 -9.143 1.00 96.62 73 SER A N 1
ATOM 557 C CA . SER A 1 73 ? -2.534 1.919 -9.752 1.00 96.62 73 SER A CA 1
ATOM 558 C C . SER A 1 73 ? -1.802 2.827 -8.766 1.00 96.62 73 SER A C 1
ATOM 560 O O . SER A 1 73 ? -2.016 2.766 -7.557 1.00 96.62 73 SER A O 1
ATOM 562 N N . ALA A 1 74 ? -0.904 3.658 -9.286 1.00 94.62 74 ALA A N 1
ATOM 563 C CA . ALA A 1 74 ? -0.158 4.629 -8.502 1.00 94.62 74 ALA A CA 1
ATOM 564 C C . ALA A 1 74 ? -0.271 5.991 -9.184 1.00 94.62 74 ALA A C 1
ATOM 566 O O . ALA A 1 74 ? 0.213 6.178 -10.300 1.00 94.62 74 ALA A O 1
ATOM 567 N N . MET A 1 75 ? -0.925 6.938 -8.518 1.00 93.44 75 MET A N 1
ATOM 568 C CA . MET A 1 75 ? -1.086 8.298 -9.020 1.00 93.44 75 MET A CA 1
ATOM 569 C C . MET A 1 75 ? -0.153 9.238 -8.263 1.00 93.44 75 MET A C 1
ATOM 571 O O . MET A 1 75 ? -0.356 9.496 -7.077 1.00 93.44 75 MET A O 1
ATOM 575 N N . LEU A 1 76 ? 0.862 9.758 -8.954 1.00 92.19 76 LEU A N 1
ATOM 576 C CA . LEU A 1 76 ? 1.767 10.769 -8.409 1.00 92.19 76 LEU A CA 1
ATOM 577 C C . LEU A 1 76 ? 1.029 12.075 -8.092 1.00 92.19 76 LEU A C 1
ATOM 579 O O . LEU A 1 76 ? 0.286 12.603 -8.922 1.00 92.19 76 LEU A O 1
ATOM 583 N N . ILE A 1 77 ? 1.315 12.640 -6.923 1.00 90.44 77 ILE A N 1
ATOM 584 C CA . ILE A 1 77 ? 0.865 13.969 -6.516 1.00 90.44 77 ILE A CA 1
ATOM 585 C C . ILE A 1 77 ? 1.929 14.978 -6.953 1.00 90.44 77 ILE A C 1
ATOM 587 O O . ILE A 1 77 ? 3.006 15.072 -6.372 1.00 90.44 77 ILE A O 1
ATOM 591 N N . LYS A 1 78 ? 1.635 15.733 -8.017 1.00 76.94 78 LYS A N 1
ATOM 592 C CA . LYS A 1 78 ? 2.612 16.616 -8.683 1.00 76.94 78 LYS A CA 1
ATOM 593 C C . LYS A 1 78 ? 3.148 17.753 -7.803 1.00 76.94 78 LYS A C 1
ATOM 595 O O . LYS A 1 78 ? 4.211 18.280 -8.100 1.00 76.94 78 LYS A O 1
ATOM 600 N N . THR A 1 79 ? 2.423 18.144 -6.754 1.00 83.25 79 THR A N 1
ATOM 601 C CA . THR A 1 79 ? 2.730 19.323 -5.924 1.00 83.25 79 THR A CA 1
ATOM 602 C C . THR A 1 79 ? 3.177 18.979 -4.499 1.00 83.25 79 THR A C 1
ATOM 604 O O . THR A 1 79 ? 3.119 19.838 -3.624 1.00 83.25 79 THR A O 1
ATOM 607 N N . SER A 1 80 ? 3.599 17.740 -4.231 1.00 81.81 80 SER A N 1
ATOM 608 C CA . SER A 1 80 ? 4.112 17.324 -2.916 1.00 81.81 80 SER A CA 1
ATOM 609 C C . SER A 1 80 ? 5.644 17.301 -2.883 1.00 81.81 80 SER A C 1
ATOM 611 O O . SER A 1 80 ? 6.265 16.757 -3.798 1.00 81.81 80 SER A O 1
ATOM 613 N N . TYR A 1 81 ? 6.240 17.811 -1.803 1.00 78.50 81 TYR A N 1
ATOM 614 C CA . TYR A 1 81 ? 7.654 17.619 -1.474 1.00 78.50 81 TYR A CA 1
ATOM 615 C C . TYR A 1 81 ? 7.779 17.158 -0.010 1.00 78.50 81 TYR A C 1
ATOM 617 O O . TYR A 1 81 ? 7.382 17.916 0.877 1.00 78.50 81 TYR A O 1
ATOM 625 N N . PRO A 1 82 ? 8.305 15.950 0.279 1.00 84.62 82 PRO A N 1
ATOM 626 C CA . PRO A 1 82 ? 8.770 14.920 -0.662 1.00 84.62 82 PRO A CA 1
ATOM 627 C C . PRO A 1 82 ? 7.651 14.389 -1.585 1.00 84.62 82 PRO A C 1
ATOM 629 O O . PRO A 1 82 ? 6.473 14.552 -1.263 1.00 84.62 82 PRO A O 1
ATOM 632 N N . PRO A 1 83 ? 7.984 13.777 -2.738 1.00 89.81 83 PRO A N 1
ATOM 633 C CA . PRO A 1 83 ? 6.983 13.284 -3.680 1.00 89.81 83 PRO A CA 1
ATOM 634 C C . PRO A 1 83 ? 6.086 12.216 -3.055 1.00 89.81 83 PRO A C 1
ATOM 636 O O . PRO A 1 83 ? 6.563 11.313 -2.372 1.00 89.81 83 PRO A O 1
ATOM 639 N N . GLN A 1 84 ? 4.790 12.289 -3.326 1.00 94.12 84 GLN A N 1
ATOM 640 C CA . GLN A 1 84 ? 3.803 11.338 -2.835 1.00 94.12 84 GLN A CA 1
ATOM 641 C C . GLN A 1 84 ? 3.087 10.658 -3.996 1.00 94.12 84 GLN A C 1
ATOM 643 O O . GLN A 1 84 ? 2.924 11.230 -5.076 1.00 94.12 84 GLN A O 1
ATOM 648 N N . ALA A 1 85 ? 2.623 9.437 -3.761 1.00 94.69 85 ALA A N 1
ATOM 649 C CA . ALA A 1 85 ? 1.732 8.726 -4.658 1.00 94.69 85 ALA A CA 1
ATOM 650 C C . ALA A 1 85 ? 0.521 8.203 -3.891 1.00 94.69 85 ALA A C 1
ATOM 652 O O . ALA A 1 85 ? 0.652 7.624 -2.813 1.00 94.69 85 ALA A O 1
ATOM 653 N N . ARG A 1 86 ? -0.664 8.364 -4.479 1.00 96.2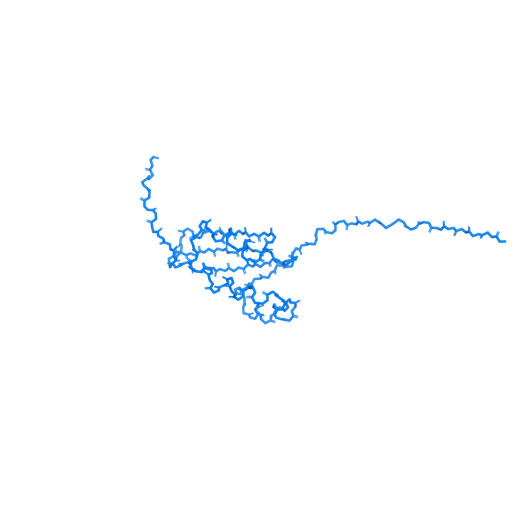5 86 ARG A N 1
ATOM 654 C CA . ARG A 1 86 ? -1.852 7.628 -4.056 1.00 96.25 86 ARG A CA 1
ATOM 655 C C . ARG A 1 86 ? -1.786 6.242 -4.682 1.00 96.25 86 ARG A C 1
ATOM 657 O O . ARG A 1 86 ? -1.942 6.111 -5.897 1.00 96.25 86 ARG A O 1
ATOM 664 N N . LEU A 1 87 ? -1.529 5.240 -3.852 1.00 97.31 87 LEU A N 1
ATOM 665 C CA . LEU A 1 87 ? -1.494 3.838 -4.235 1.00 97.31 87 LEU A CA 1
ATOM 666 C C . LEU A 1 87 ? -2.887 3.236 -4.030 1.00 97.31 87 LEU A C 1
ATOM 668 O O . LEU A 1 87 ? -3.488 3.409 -2.970 1.00 97.31 87 LEU A O 1
ATOM 672 N N . GLN A 1 88 ? -3.398 2.553 -5.047 1.00 97.81 88 GLN A N 1
ATOM 673 C CA . GLN A 1 88 ? -4.631 1.772 -4.983 1.00 97.81 88 GLN A CA 1
ATOM 674 C C . GLN A 1 88 ? -4.348 0.371 -5.502 1.00 97.81 88 GLN A C 1
ATOM 676 O O . GLN A 1 88 ? -3.683 0.232 -6.528 1.00 97.81 88 GLN A O 1
ATOM 681 N N . PHE A 1 89 ? -4.832 -0.660 -4.822 1.00 97.75 89 PHE A N 1
ATOM 682 C CA . PHE A 1 89 ? -4.632 -2.044 -5.240 1.00 97.75 89 PHE A CA 1
ATOM 683 C C . PHE A 1 89 ? -5.737 -2.956 -4.722 1.00 97.75 89 PHE A C 1
ATOM 685 O O . PHE A 1 89 ? -6.385 -2.641 -3.732 1.00 97.75 89 PHE A O 1
ATOM 692 N N . VAL A 1 90 ? -5.952 -4.081 -5.400 1.00 97.69 90 VAL A N 1
ATOM 693 C CA . VAL A 1 90 ? -6.985 -5.062 -5.046 1.00 97.69 90 VAL A CA 1
ATOM 694 C C . VAL A 1 90 ? -6.325 -6.394 -4.724 1.00 97.69 90 VAL A C 1
ATOM 696 O O . VAL A 1 90 ? -5.633 -6.951 -5.579 1.00 97.69 90 VAL A O 1
ATOM 699 N N . LEU A 1 91 ? -6.557 -6.887 -3.507 1.00 96.50 91 LEU A N 1
ATOM 700 C CA . LEU A 1 91 ? -6.238 -8.257 -3.098 1.00 96.50 91 LEU A CA 1
ATOM 701 C C . LEU A 1 91 ? -7.558 -9.001 -2.923 1.00 96.50 91 LEU A C 1
ATOM 703 O O . LEU A 1 91 ? -8.453 -8.498 -2.240 1.00 96.50 91 LEU A O 1
ATOM 707 N N . ASP A 1 92 ? -7.685 -10.157 -3.570 1.00 93.25 92 ASP A N 1
ATOM 708 C CA . ASP A 1 92 ? -8.957 -10.861 -3.725 1.00 93.25 92 ASP A CA 1
ATOM 709 C C . ASP A 1 92 ? -10.062 -9.909 -4.211 1.00 93.25 92 ASP A C 1
ATOM 711 O O . ASP A 1 92 ? -9.993 -9.448 -5.349 1.00 93.25 92 ASP A O 1
ATOM 715 N N . ASP A 1 93 ? -11.058 -9.586 -3.389 1.00 92.12 93 ASP A N 1
ATOM 716 C CA . ASP A 1 93 ? -12.176 -8.703 -3.758 1.00 92.12 93 ASP A CA 1
ATOM 717 C C . ASP A 1 93 ? -12.212 -7.398 -2.937 1.00 92.12 93 ASP A C 1
ATOM 719 O O . ASP A 1 93 ? -13.202 -6.661 -2.952 1.00 92.12 93 ASP A O 1
ATOM 723 N N . THR A 1 94 ? -11.117 -7.086 -2.236 1.00 95.81 94 THR A N 1
ATOM 724 C CA . THR A 1 94 ? -11.002 -5.902 -1.375 1.00 95.81 94 THR A CA 1
ATOM 725 C C . THR A 1 94 ? -10.070 -4.871 -2.007 1.00 95.81 94 THR A C 1
ATOM 727 O O . THR A 1 94 ? -8.907 -5.162 -2.299 1.00 95.81 94 THR A O 1
ATOM 730 N N . GLU A 1 95 ? -10.567 -3.647 -2.204 1.00 97.12 95 GLU A N 1
ATOM 731 C CA . GLU A 1 95 ? -9.756 -2.520 -2.674 1.00 97.12 95 GLU A CA 1
ATOM 732 C C . GLU A 1 95 ? -9.095 -1.825 -1.484 1.00 97.12 95 GLU A C 1
ATOM 734 O O . GLU A 1 95 ? -9.754 -1.422 -0.530 1.00 97.12 95 GLU A O 1
ATOM 739 N N . TYR A 1 96 ? -7.790 -1.617 -1.570 1.00 97.88 96 TYR A N 1
ATOM 740 C CA . TYR A 1 96 ? -6.998 -0.887 -0.597 1.00 97.88 96 TYR A CA 1
ATOM 741 C C . TYR A 1 96 ? -6.479 0.407 -1.197 1.00 97.88 96 TYR A C 1
ATOM 743 O O . TYR A 1 96 ? -6.065 0.454 -2.359 1.00 97.88 96 TYR A O 1
ATOM 751 N N . ARG A 1 97 ? -6.444 1.458 -0.380 1.00 98.00 97 ARG A N 1
ATOM 752 C CA . ARG A 1 97 ? -5.878 2.756 -0.738 1.00 98.00 97 ARG A CA 1
ATOM 753 C C . ARG A 1 97 ? -4.925 3.229 0.345 1.00 98.00 97 ARG A C 1
ATOM 755 O O . ARG A 1 97 ? -5.239 3.099 1.519 1.00 98.00 97 ARG A O 1
ATOM 762 N N . ALA A 1 98 ? -3.795 3.793 -0.063 1.00 97.75 98 ALA A N 1
ATOM 763 C CA . ALA A 1 98 ? -2.837 4.419 0.839 1.00 97.75 98 ALA A CA 1
ATOM 764 C C . ALA A 1 98 ? -2.137 5.601 0.169 1.00 97.75 98 ALA A C 1
ATOM 766 O O . ALA A 1 98 ? -1.950 5.628 -1.056 1.00 97.75 98 ALA A O 1
ATOM 767 N N . LEU A 1 99 ? -1.702 6.558 0.977 1.00 96.50 99 LEU A N 1
ATOM 768 C CA . LEU A 1 99 ? -0.802 7.621 0.578 1.00 96.50 99 LEU A CA 1
ATOM 769 C C . LEU A 1 99 ? 0.633 7.220 0.921 1.00 96.50 99 LEU A C 1
ATOM 771 O O . LEU A 1 99 ? 1.007 7.081 2.082 1.00 96.50 99 LEU A O 1
ATOM 775 N N . VAL A 1 100 ? 1.470 7.069 -0.102 1.00 95.38 100 VAL A N 1
ATOM 776 C CA . VAL A 1 100 ? 2.871 6.677 0.068 1.00 95.38 100 VAL A CA 1
ATOM 777 C C . VAL A 1 100 ? 3.773 7.863 -0.238 1.00 95.38 100 VAL A C 1
ATOM 779 O O . VAL A 1 100 ? 3.704 8.444 -1.320 1.00 95.38 100 VAL A O 1
ATOM 782 N N . THR A 1 101 ? 4.662 8.195 0.694 1.00 94.38 101 THR A N 1
ATOM 783 C CA . THR A 1 101 ? 5.762 9.135 0.452 1.00 94.38 101 THR A CA 1
ATOM 784 C C . THR A 1 101 ? 6.927 8.403 -0.208 1.00 94.38 101 THR A C 1
ATOM 786 O O . THR A 1 101 ? 7.525 7.511 0.393 1.00 94.38 101 THR A O 1
ATOM 789 N N . LEU A 1 102 ? 7.262 8.788 -1.436 1.00 90.81 102 LEU A N 1
ATOM 790 C CA . LEU A 1 102 ? 8.323 8.186 -2.233 1.00 90.81 102 LEU A CA 1
ATOM 791 C C . LEU A 1 102 ? 9.680 8.803 -1.886 1.00 90.81 102 LEU A C 1
ATOM 793 O O . LEU A 1 102 ? 9.824 10.017 -1.748 1.00 90.81 102 LEU A O 1
ATOM 797 N N . ARG A 1 103 ? 10.688 7.943 -1.763 1.00 86.94 103 ARG A N 1
ATOM 798 C CA . ARG A 1 103 ? 12.072 8.294 -1.416 1.00 86.94 103 ARG A CA 1
ATOM 799 C C . ARG A 1 103 ? 13.035 8.047 -2.573 1.00 86.94 103 ARG A C 1
ATOM 801 O O . ARG A 1 103 ? 14.073 8.692 -2.638 1.00 86.94 103 ARG A O 1
ATOM 808 N N . ASN A 1 104 ? 12.682 7.156 -3.498 1.00 75.69 104 ASN A N 1
ATOM 809 C CA . ASN A 1 104 ? 13.481 6.840 -4.681 1.00 75.69 104 ASN A CA 1
ATOM 810 C C . ASN A 1 104 ? 12.966 7.585 -5.922 1.00 75.69 104 ASN A C 1
ATOM 812 O O . ASN A 1 104 ? 12.445 6.990 -6.869 1.00 75.69 104 ASN A O 1
ATOM 816 N N . VAL A 1 105 ? 13.046 8.914 -5.876 1.00 64.00 105 VAL A N 1
ATOM 817 C CA . VAL A 1 105 ? 12.641 9.775 -6.989 1.00 64.00 105 VAL A CA 1
ATOM 818 C C . VAL A 1 105 ? 13.894 10.422 -7.543 1.00 64.00 105 VAL A C 1
ATOM 820 O O . VAL A 1 105 ? 14.354 11.443 -7.044 1.00 64.00 105 VAL A O 1
ATOM 823 N N . GLU A 1 106 ? 14.478 9.789 -8.553 1.00 62.94 106 GLU A N 1
ATOM 824 C CA . GLU A 1 106 ? 15.538 10.421 -9.325 1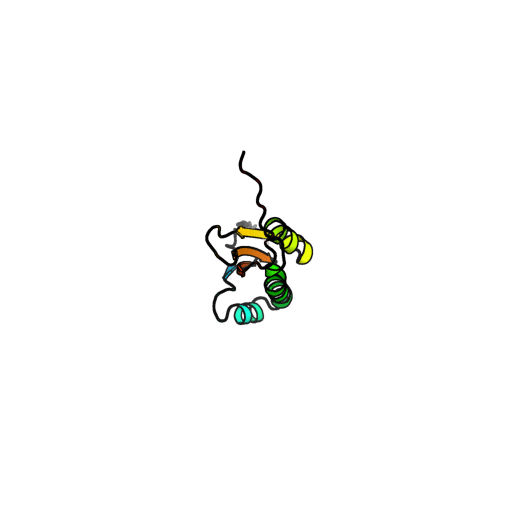.00 62.94 106 GLU A CA 1
ATOM 825 C C . GLU A 1 106 ? 14.909 11.606 -10.081 1.00 62.94 106 GLU A C 1
ATOM 827 O O . GLU A 1 106 ? 13.913 11.409 -10.792 1.00 62.94 106 GLU A O 1
ATOM 832 N N . PRO A 1 107 ? 15.397 12.848 -9.909 1.00 55.38 107 PRO A N 1
ATOM 833 C CA . PRO A 1 107 ? 14.888 13.978 -10.667 1.00 55.38 107 PRO A CA 1
ATOM 834 C C . PRO A 1 107 ? 15.235 13.771 -12.143 1.00 55.38 107 PRO A C 1
ATOM 836 O O . PRO A 1 107 ? 16.342 14.053 -12.594 1.00 55.38 107 PRO A O 1
ATOM 839 N N . SER A 1 108 ? 14.273 13.261 -12.911 1.00 56.34 108 SER A N 1
ATOM 840 C CA . SER A 1 108 ? 14.364 13.210 -14.366 1.00 56.34 108 SER A CA 1
ATOM 841 C C . SER A 1 108 ? 14.197 14.631 -14.902 1.00 56.34 108 SER A C 1
ATOM 843 O O . SER A 1 108 ? 13.094 15.101 -15.171 1.00 56.34 108 SER A O 1
ATOM 845 N N . LEU A 1 109 ? 15.316 15.344 -15.014 1.00 56.91 109 LEU A N 1
ATOM 846 C CA . LEU A 1 109 ? 15.404 16.594 -15.758 1.00 56.91 109 LEU A CA 1
ATOM 847 C C . LEU A 1 109 ? 15.552 16.251 -17.242 1.00 56.91 109 LEU A C 1
ATOM 849 O O . LEU A 1 109 ? 16.635 16.339 -17.814 1.00 56.91 109 LEU A O 1
ATOM 853 N N . SER A 1 110 ? 14.469 15.805 -17.871 1.00 58.53 110 SER A N 1
ATOM 854 C CA . SER A 1 110 ? 14.410 15.782 -19.331 1.00 58.53 110 SER A CA 1
ATOM 855 C C . SER A 1 110 ? 13.948 17.156 -19.817 1.00 58.53 110 SER A C 1
ATOM 857 O O . SER A 1 110 ? 12.896 17.619 -19.373 1.00 58.53 110 SER A O 1
ATOM 859 N N . PRO A 1 111 ? 14.706 17.838 -20.694 1.00 50.12 111 PRO A N 1
ATOM 860 C CA . PRO A 1 111 ? 14.258 19.099 -21.263 1.00 50.12 111 PRO A CA 1
ATOM 861 C C . PRO A 1 111 ? 12.97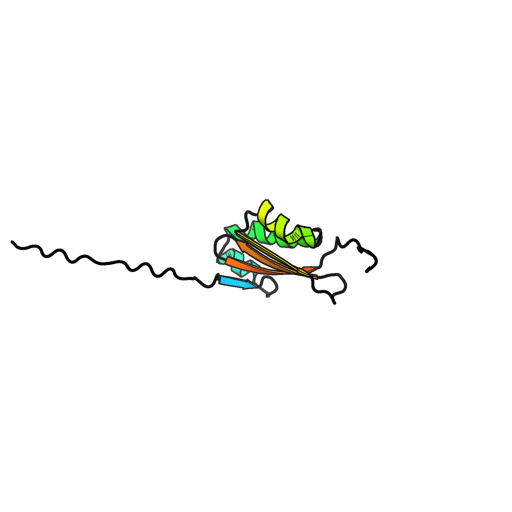6 18.863 -22.064 1.00 50.12 111 PRO A C 1
ATOM 863 O O . PRO A 1 111 ? 12.926 17.991 -22.934 1.00 50.12 111 PRO A O 1
ATOM 866 N N . THR A 1 112 ? 11.938 19.638 -21.760 1.00 55.69 112 THR A N 1
ATOM 867 C CA . THR A 1 112 ? 10.732 19.716 -22.585 1.00 55.69 112 THR A CA 1
ATOM 868 C C . THR A 1 112 ? 11.139 20.295 -23.939 1.00 55.69 112 THR A C 1
ATOM 870 O O . THR A 1 112 ? 11.711 21.385 -23.985 1.00 55.69 112 THR A O 1
ATOM 873 N N . ARG A 1 113 ? 10.915 19.542 -25.018 1.00 48.66 113 ARG A N 1
ATOM 874 C CA . ARG A 1 113 ? 11.112 20.012 -26.394 1.00 48.66 113 ARG A CA 1
ATOM 875 C C . ARG A 1 113 ? 9.826 20.599 -26.947 1.00 48.66 113 ARG A C 1
ATOM 877 O O . ARG A 1 113 ? 8.757 20.042 -26.613 1.00 48.66 113 ARG A O 1
#

Foldseek 3Di:
DDDDDDDDDDPPDPPPPPQAEQEPVDPCRLVVCCVPPVVCSVLVVVLQVCLQADEQVCSFVCSCPVVVWPGWDWAWDPPDVQTWTWIWTHDPRHIYTYIHRHDNYDPPPDDDD

Radius of gyration: 20.8 Å; chains: 1; bounding box: 66×60×40 Å

Sequence (113 aa):
MAALLASVAFSAHADFTSAHQVDLDTPGALERVQRDHPAHVRAITEILREAPYQRPQALSGWVRTAFDAKMASAMLIKTSYPPQARLQFVLDDTEYRALVTLRNVEPSLSPTR